Protein AF-A0A3L7VIH3-F1 (afdb_monomer_lite)

Foldseek 3Di:
DALDVQLLVLQLPDPQWDNVQWDTDRPVSDIDTDGNDPVPDDPVVSQVSCCVRVHVVDGPPDDPDPPPD

pLDDT: mean 78.7, std 13.52, range [35.94, 90.69]

Secondary structure (DSSP, 8-state):
--S-HHHHHHHHT-TTEEEEEEEE-TTT--EEEEES-SSS--HHHHHHHHHHHT-TT------------

Radius of gyration: 11.41 Å; chains: 1; bounding box: 24×30×30 Å

Structure (mmCIF, N/CA/C/O backbone):
data_AF-A0A3L7VIH3-F1
#
_entry.id   AF-A0A3L7VIH3-F1
#
loop_
_atom_site.group_PDB
_atom_site.id
_atom_site.type_symbol
_atom_site.label_atom_id
_atom_site.label_alt_id
_atom_site.label_comp_id
_atom_site.label_asym_id
_atom_site.label_entity_id
_atom_site.label_seq_id
_atom_site.pdbx_PDB_ins_code
_atom_site.Cartn_x
_atom_site.Cartn_y
_atom_site.Cartn_z
_atom_site.occupancy
_atom_site.B_iso_or_equiv
_atom_site.auth_seq_id
_atom_site.auth_comp_id
_atom_site.auth_asym_id
_atom_site.auth_atom_id
_atom_site.pdbx_PDB_model_num
ATOM 1 N N . MET A 1 1 ? 8.235 2.604 -18.360 1.00 43.44 1 MET A N 1
ATOM 2 C CA . MET A 1 1 ? 8.035 1.716 -17.189 1.00 43.44 1 MET A CA 1
ATOM 3 C C . MET A 1 1 ? 7.207 2.475 -16.156 1.00 43.44 1 MET A C 1
ATOM 5 O O . MET A 1 1 ? 7.734 3.401 -15.565 1.00 43.44 1 MET A O 1
ATOM 9 N N . GLY A 1 2 ? 5.913 2.170 -16.006 1.00 51.72 2 GLY A N 1
ATOM 10 C CA . GLY A 1 2 ? 5.027 2.850 -15.043 1.00 51.72 2 GLY A CA 1
ATOM 11 C C . GLY A 1 2 ? 5.181 2.318 -13.613 1.00 51.72 2 GLY A C 1
ATOM 12 O O . GLY A 1 2 ? 5.909 1.344 -13.400 1.00 51.72 2 GLY A O 1
ATOM 13 N N . CYS A 1 3 ? 4.485 2.931 -12.645 1.00 62.31 3 CYS A N 1
ATOM 14 C CA . CYS A 1 3 ? 4.326 2.350 -11.309 1.00 62.31 3 CYS A CA 1
ATOM 15 C C . CYS A 1 3 ? 3.842 0.899 -11.476 1.00 62.31 3 CYS A C 1
ATOM 17 O O . CYS A 1 3 ? 2.849 0.642 -12.159 1.00 62.31 3 CYS A O 1
ATOM 19 N N . GLY A 1 4 ? 4.642 -0.060 -11.009 1.00 69.44 4 GLY A N 1
ATOM 20 C CA . GLY A 1 4 ? 4.495 -1.450 -11.430 1.00 69.44 4 GLY A CA 1
ATOM 21 C C . GLY A 1 4 ? 3.207 -2.078 -10.883 1.00 69.44 4 GLY A C 1
ATOM 22 O O . GLY A 1 4 ? 2.816 -1.746 -9.763 1.00 69.44 4 GLY A O 1
ATOM 23 N N . PRO A 1 5 ? 2.604 -3.060 -11.585 1.00 78.31 5 PRO A N 1
ATOM 24 C CA . PRO A 1 5 ? 1.439 -3.816 -11.093 1.00 78.31 5 PRO A CA 1
ATOM 25 C C . PRO A 1 5 ? 1.673 -4.455 -9.712 1.00 78.31 5 PRO A C 1
ATOM 27 O O . PRO A 1 5 ? 0.728 -4.738 -8.977 1.00 78.31 5 PRO A O 1
ATOM 30 N N . LYS A 1 6 ? 2.942 -4.626 -9.323 1.00 83.31 6 LYS A N 1
ATOM 31 C CA . LYS A 1 6 ? 3.341 -5.084 -7.992 1.00 83.31 6 LYS A CA 1
ATOM 32 C C . LYS A 1 6 ? 3.030 -4.079 -6.879 1.00 83.31 6 LYS A C 1
ATOM 34 O O . LYS A 1 6 ? 2.549 -4.494 -5.836 1.00 83.31 6 LYS A O 1
ATOM 39 N N . VAL A 1 7 ? 3.256 -2.776 -7.094 1.00 84.44 7 VAL A N 1
ATOM 40 C CA . VAL A 1 7 ? 2.915 -1.735 -6.101 1.00 84.44 7 VAL A CA 1
ATOM 41 C C . VAL A 1 7 ? 1.404 -1.678 -5.926 1.00 84.44 7 VAL A C 1
ATOM 43 O O . VAL A 1 7 ? 0.920 -1.685 -4.801 1.00 84.44 7 VAL A O 1
ATOM 46 N N . GLN A 1 8 ? 0.655 -1.709 -7.031 1.00 86.00 8 GLN A N 1
ATOM 47 C CA . GLN A 1 8 ? -0.803 -1.754 -6.976 1.00 86.00 8 GLN A CA 1
ATOM 48 C C . GLN A 1 8 ? -1.301 -2.976 -6.194 1.00 86.00 8 GLN A C 1
ATOM 50 O O . GLN A 1 8 ? -2.145 -2.836 -5.315 1.00 86.00 8 GLN A O 1
ATOM 55 N N . SER A 1 9 ? -0.751 -4.161 -6.475 1.00 88.06 9 SER A N 1
ATOM 56 C CA . SER A 1 9 ? -1.115 -5.390 -5.762 1.00 88.06 9 SER A CA 1
ATOM 57 C C . SER A 1 9 ? -0.760 -5.3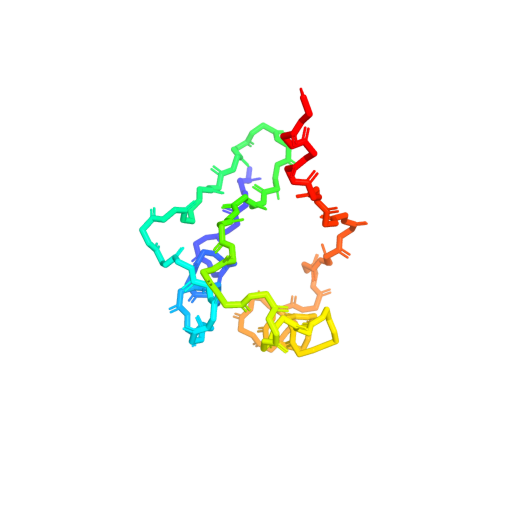10 -4.277 1.00 88.06 9 SER A C 1
ATOM 59 O O . SER A 1 9 ? -1.593 -5.640 -3.444 1.00 88.06 9 SER A O 1
ATOM 61 N N . ALA A 1 10 ? 0.424 -4.791 -3.935 1.00 88.31 10 ALA A N 1
ATOM 62 C CA . ALA A 1 10 ? 0.851 -4.589 -2.553 1.00 88.31 10 ALA A CA 1
ATOM 63 C C . ALA A 1 10 ? -0.135 -3.700 -1.783 1.00 88.31 10 ALA A C 1
ATOM 65 O O . ALA A 1 10 ? -0.617 -4.085 -0.723 1.00 88.31 10 ALA A O 1
ATOM 66 N N . LEU A 1 11 ? -0.503 -2.546 -2.346 1.00 88.25 11 LEU A N 1
ATOM 67 C CA . LEU A 1 11 ? -1.446 -1.613 -1.725 1.00 88.25 11 LEU A CA 1
ATOM 68 C C . LEU A 1 11 ? -2.838 -2.226 -1.532 1.00 88.25 11 LEU A C 1
ATOM 70 O O . LEU A 1 11 ? -3.469 -1.983 -0.509 1.00 88.25 11 LEU A O 1
ATOM 74 N N . LYS A 1 12 ? -3.291 -3.073 -2.463 1.00 89.00 12 LYS A N 1
ATOM 75 C CA . LYS A 1 12 ? -4.570 -3.792 -2.345 1.00 89.00 12 LYS A CA 1
ATOM 76 C C . LYS A 1 12 ? -4.589 -4.846 -1.233 1.00 89.00 12 LYS A C 1
ATOM 78 O O . LYS A 1 12 ? -5.672 -5.208 -0.789 1.00 89.00 12 LYS A O 1
ATOM 83 N N . THR A 1 13 ? -3.429 -5.329 -0.776 1.00 89.25 13 THR A N 1
ATOM 84 C CA . THR A 1 13 ? -3.347 -6.266 0.365 1.00 89.25 13 THR A CA 1
ATOM 85 C C . THR A 1 13 ? -3.452 -5.578 1.726 1.00 89.25 13 THR A C 1
ATOM 87 O O . THR A 1 13 ? -3.614 -6.248 2.742 1.00 89.25 13 THR A O 1
ATOM 90 N N . VAL A 1 14 ? -3.368 -4.246 1.769 1.00 89.50 14 VAL A N 1
ATOM 91 C CA . VAL A 1 14 ? -3.397 -3.491 3.020 1.00 89.50 14 VAL A CA 1
ATOM 92 C C . VAL A 1 14 ? -4.840 -3.276 3.470 1.00 89.50 14 VAL A C 1
ATOM 94 O O . VAL A 1 14 ? -5.614 -2.601 2.797 1.00 89.50 14 VAL A O 1
ATOM 97 N N . GLU A 1 15 ? -5.194 -3.794 4.647 1.00 90.69 15 GLU A N 1
ATOM 98 C CA . GLU A 1 15 ? -6.581 -3.799 5.136 1.00 90.69 15 GLU A CA 1
ATOM 99 C C . GLU A 1 15 ? -7.205 -2.407 5.291 1.00 90.69 15 GLU A C 1
ATOM 101 O O . GLU A 1 15 ? -8.414 -2.272 5.137 1.00 90.69 15 GLU A O 1
ATOM 106 N N . TRP A 1 16 ? -6.402 -1.390 5.613 1.00 90.06 16 TRP A N 1
ATOM 107 C CA . TRP A 1 16 ? -6.828 -0.015 5.896 1.00 90.06 16 TRP A CA 1
ATOM 108 C C . TRP A 1 16 ? -6.719 0.905 4.676 1.00 90.06 16 TRP A C 1
ATOM 110 O O . TRP A 1 16 ? -7.068 2.086 4.752 1.00 90.06 16 TRP A O 1
ATOM 120 N N . ILE A 1 17 ? -6.264 0.363 3.544 1.00 89.88 17 ILE A N 1
ATOM 121 C CA . ILE A 1 17 ? -6.320 1.017 2.241 1.00 89.88 17 ILE A CA 1
ATOM 122 C C . ILE A 1 17 ? -7.640 0.645 1.572 1.00 89.88 17 ILE A C 1
ATOM 124 O O . ILE A 1 17 ? -8.120 -0.486 1.656 1.00 89.88 17 ILE A O 1
ATOM 128 N N . ASP A 1 18 ? -8.240 1.627 0.916 1.00 90.56 18 ASP A N 1
ATOM 129 C CA . ASP A 1 18 ? -9.317 1.384 -0.023 1.00 90.56 18 ASP A CA 1
ATOM 130 C C . ASP A 1 18 ? -8.724 0.869 -1.341 1.00 90.56 18 ASP A C 1
ATOM 132 O O . ASP A 1 18 ? -8.019 1.590 -2.053 1.00 90.56 18 ASP A O 1
ATOM 136 N N . SER A 1 19 ? -8.940 -0.417 -1.616 1.00 88.94 19 SER A N 1
ATOM 137 C CA . SER A 1 19 ? -8.338 -1.132 -2.745 1.00 88.94 19 SER A CA 1
ATOM 138 C C . SER A 1 19 ? -8.870 -0.668 -4.103 1.00 88.94 19 SER A C 1
ATOM 140 O O . SER A 1 19 ? -8.153 -0.793 -5.102 1.00 88.94 19 SER A O 1
ATOM 142 N N . ASP A 1 20 ? -10.088 -0.125 -4.137 1.00 88.88 20 ASP A N 1
ATOM 143 C CA . ASP A 1 20 ? -10.723 0.428 -5.334 1.00 88.88 20 ASP A CA 1
ATOM 144 C C . ASP A 1 20 ? -10.120 1.794 -5.704 1.00 88.88 20 ASP A C 1
ATOM 146 O O . ASP A 1 20 ? -9.815 2.067 -6.863 1.00 88.88 20 ASP A O 1
ATOM 150 N N . SER A 1 21 ? -9.777 2.600 -4.696 1.00 89.00 21 SER A N 1
ATOM 151 C CA . SER A 1 21 ? -9.109 3.890 -4.863 1.00 89.00 21 SER A CA 1
ATOM 152 C C . SER A 1 21 ? -7.635 3.803 -5.304 1.00 89.00 21 SER A C 1
ATOM 154 O O . SER A 1 21 ? -7.015 4.849 -5.528 1.00 89.00 21 SER A O 1
ATOM 156 N N . VAL A 1 22 ? -7.031 2.612 -5.411 1.00 88.00 22 VAL A N 1
ATOM 157 C CA . VAL A 1 22 ? -5.609 2.466 -5.773 1.00 88.00 22 VAL A CA 1
ATOM 158 C C . VAL A 1 22 ? -5.384 2.735 -7.263 1.00 88.00 22 VAL A C 1
ATOM 160 O O . VAL A 1 22 ? -5.609 1.876 -8.122 1.00 88.00 22 VAL A O 1
ATOM 163 N N . GLN A 1 23 ? -4.815 3.900 -7.561 1.00 85.88 23 GLN A N 1
ATOM 164 C CA . GLN A 1 23 ? -4.451 4.336 -8.903 1.00 85.88 23 GLN A CA 1
ATOM 165 C C . GLN A 1 23 ? -2.936 4.459 -9.056 1.00 85.88 23 GLN A C 1
ATOM 167 O O . GLN A 1 23 ? -2.242 5.016 -8.210 1.00 85.88 23 GLN A O 1
ATOM 172 N N . CYS A 1 24 ? -2.407 3.951 -10.163 1.00 83.62 24 CYS A N 1
ATOM 173 C CA . CYS A 1 24 ? -0.992 4.052 -10.500 1.00 83.62 24 CYS A CA 1
ATOM 174 C C . CYS A 1 24 ? -0.805 5.0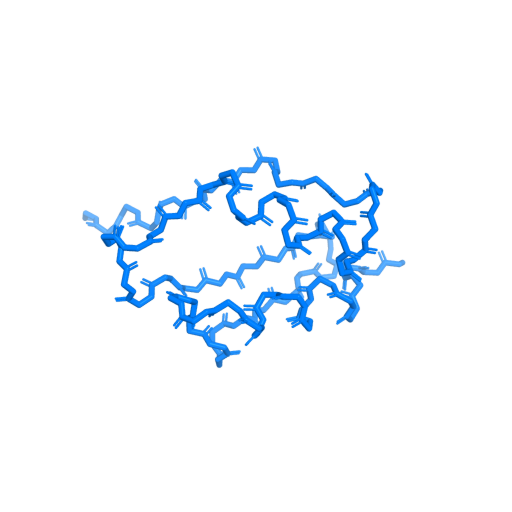77 -11.614 1.00 83.62 24 CYS A C 1
ATOM 176 O O . CYS A 1 24 ? -1.293 4.883 -12.727 1.00 83.62 24 CYS A O 1
ATOM 178 N N . ASP A 1 25 ? -0.057 6.135 -11.328 1.00 80.19 25 ASP A N 1
ATOM 179 C CA . ASP A 1 25 ? 0.279 7.147 -12.310 1.00 80.19 25 ASP A CA 1
ATOM 180 C C . ASP A 1 25 ? 1.458 6.680 -13.174 1.00 80.19 25 ASP A C 1
ATOM 182 O O . ASP A 1 25 ? 2.535 6.305 -12.689 1.00 80.19 25 ASP A O 1
ATOM 186 N N . ARG A 1 26 ? 1.242 6.655 -14.493 1.00 70.81 26 ARG A N 1
ATOM 187 C CA . ARG A 1 26 ? 2.259 6.201 -15.451 1.00 70.81 26 ARG A CA 1
ATOM 188 C C . ARG A 1 26 ? 3.321 7.263 -15.733 1.00 70.81 26 ARG A C 1
ATOM 190 O O . ARG A 1 26 ? 4.426 6.872 -16.099 1.00 70.81 26 ARG A O 1
ATOM 197 N N . GLY A 1 27 ? 3.005 8.550 -15.561 1.00 73.31 27 GLY A N 1
ATOM 198 C CA . GLY A 1 27 ? 3.918 9.660 -15.850 1.00 73.31 27 GLY A CA 1
ATOM 199 C C . GLY A 1 27 ? 4.949 9.886 -14.746 1.00 73.31 27 GLY A C 1
ATOM 200 O O . GLY A 1 27 ? 6.134 10.027 -15.017 1.00 73.31 27 GLY A O 1
ATOM 201 N N . THR A 1 28 ? 4.508 9.846 -13.494 1.00 72.56 28 THR A N 1
ATOM 202 C CA . THR A 1 28 ? 5.328 10.103 -12.299 1.00 72.56 28 THR A CA 1
ATOM 203 C C . THR A 1 28 ? 5.810 8.828 -11.610 1.00 72.56 28 THR A C 1
ATOM 205 O O . THR A 1 28 ? 6.510 8.899 -10.604 1.00 72.56 28 THR A O 1
ATOM 208 N N . GLN A 1 29 ? 5.415 7.653 -12.118 1.00 75.25 29 GLN A N 1
ATOM 209 C CA . GLN A 1 29 ? 5.704 6.344 -11.518 1.00 75.25 29 GLN A CA 1
ATOM 210 C C . GLN A 1 29 ? 5.233 6.215 -10.057 1.00 75.25 29 GLN A C 1
ATOM 212 O O . GLN A 1 29 ? 5.711 5.351 -9.318 1.00 75.25 29 GLN A O 1
ATOM 217 N N . SER A 1 30 ? 4.269 7.038 -9.645 1.00 78.38 30 SER A N 1
ATOM 218 C CA . SER A 1 30 ? 3.748 7.072 -8.282 1.00 78.38 30 SER A CA 1
ATOM 219 C C . SER A 1 30 ? 2.407 6.341 -8.180 1.00 78.38 30 SER A C 1
ATOM 221 O O . SER A 1 30 ? 1.694 6.176 -9.168 1.00 78.38 30 SER A O 1
ATOM 223 N N . ALA A 1 31 ? 2.075 5.841 -6.989 1.00 82.25 31 ALA A N 1
ATOM 224 C CA . ALA A 1 31 ? 0.766 5.260 -6.703 1.00 82.25 31 ALA A CA 1
ATOM 225 C C . ALA A 1 31 ? 0.010 6.156 -5.723 1.00 82.25 31 ALA A C 1
ATOM 227 O O . ALA A 1 31 ? 0.579 6.636 -4.741 1.00 82.25 31 ALA A O 1
ATOM 228 N N . ARG A 1 32 ? -1.276 6.357 -5.991 1.00 84.44 32 ARG A N 1
ATOM 229 C CA . ARG A 1 32 ? -2.213 7.106 -5.164 1.00 84.44 32 ARG A CA 1
ATOM 230 C C . ARG A 1 32 ? -3.273 6.145 -4.650 1.00 84.44 32 ARG A C 1
ATOM 232 O O . ARG A 1 32 ? -3.720 5.270 -5.381 1.00 84.44 32 ARG A O 1
ATOM 239 N N . PHE A 1 33 ? -3.638 6.278 -3.386 1.00 87.38 33 PHE A N 1
ATOM 240 C CA . PHE A 1 33 ? -4.627 5.426 -2.741 1.00 87.38 33 PHE A CA 1
ATOM 241 C C . PHE A 1 33 ? -5.278 6.192 -1.596 1.00 87.38 33 PHE A C 1
ATOM 243 O O . PHE A 1 33 ? -4.669 7.105 -1.029 1.00 87.38 33 PHE A O 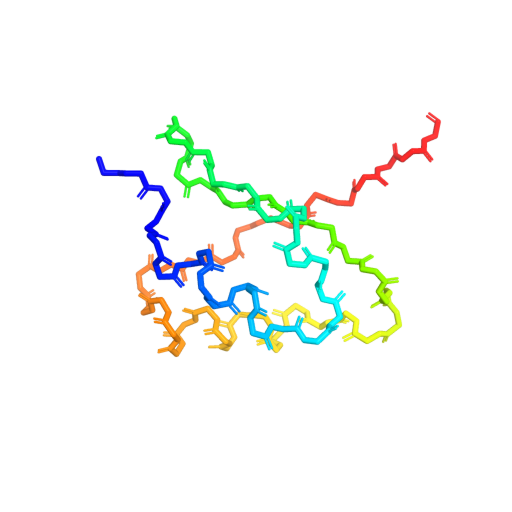1
ATOM 250 N N . THR A 1 34 ? -6.495 5.798 -1.244 1.00 88.25 34 THR A N 1
ATOM 251 C CA . THR A 1 34 ? -7.216 6.367 -0.107 1.00 88.25 34 THR A CA 1
ATOM 252 C C . THR A 1 34 ? -7.077 5.451 1.098 1.00 88.25 34 THR A C 1
ATOM 254 O O . THR A 1 34 ? -7.111 4.228 0.986 1.00 88.25 34 THR A O 1
ATOM 257 N N . VAL A 1 35 ? -6.895 6.049 2.270 1.00 88.06 35 VAL A N 1
ATOM 258 C CA . VAL A 1 35 ? -6.874 5.338 3.547 1.00 88.06 35 VAL A CA 1
ATOM 259 C C . VAL A 1 35 ? -8.271 5.434 4.144 1.00 88.06 35 VAL A C 1
ATOM 261 O O . VAL A 1 35 ? -8.677 6.520 4.559 1.00 88.06 35 VAL A O 1
ATOM 264 N N . LYS A 1 36 ? -9.000 4.315 4.179 1.00 88.69 36 LYS A N 1
ATOM 265 C CA . LYS A 1 36 ? -10.345 4.264 4.773 1.00 88.69 36 LYS A CA 1
ATOM 266 C C . LYS A 1 36 ? -10.299 4.318 6.299 1.00 88.69 36 LYS A C 1
ATOM 268 O O . LYS A 1 36 ? -11.174 4.914 6.913 1.00 88.69 36 LYS A O 1
ATOM 273 N N . ASP A 1 37 ? -9.246 3.763 6.900 1.00 85.94 37 ASP A N 1
ATOM 274 C CA . ASP A 1 37 ? -9.053 3.755 8.350 1.00 85.94 37 ASP A CA 1
ATOM 275 C C . ASP A 1 37 ? -7.735 4.446 8.720 1.00 85.94 37 ASP A C 1
ATOM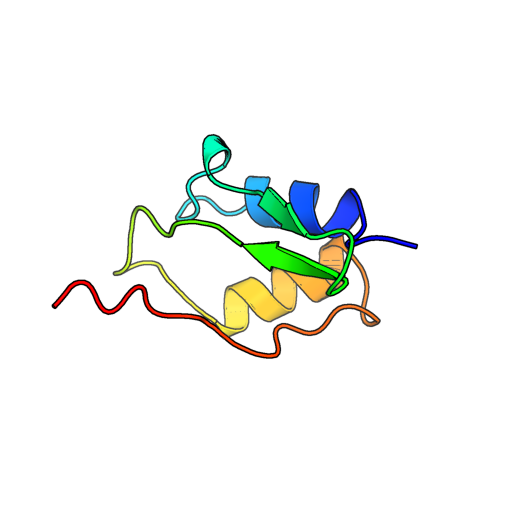 277 O O . ASP A 1 37 ? -6.651 3.858 8.695 1.00 85.94 37 ASP A O 1
ATOM 281 N N . LYS A 1 38 ? -7.823 5.749 9.014 1.00 83.38 38 LYS A N 1
ATOM 282 C CA . LYS A 1 38 ? -6.650 6.580 9.335 1.00 83.38 38 LYS A CA 1
ATOM 283 C C . LYS A 1 38 ? -6.023 6.218 10.684 1.00 83.38 38 LYS A C 1
ATOM 285 O O . LYS A 1 38 ? -4.855 6.533 10.886 1.00 83.38 38 LYS A O 1
ATOM 290 N N . SER A 1 39 ? -6.762 5.559 11.576 1.00 86.44 39 SER A N 1
ATOM 291 C CA . SER A 1 39 ? -6.260 5.113 12.882 1.00 86.44 39 SER A CA 1
ATOM 292 C C . SER A 1 39 ? -5.336 3.905 12.746 1.00 86.44 39 SER A C 1
ATOM 294 O O . SER A 1 39 ? -4.384 3.768 13.509 1.00 86.44 39 SER A O 1
ATOM 296 N N . LYS A 1 40 ? -5.580 3.054 11.742 1.00 85.38 40 LYS A N 1
ATOM 297 C CA . LYS A 1 40 ? -4.710 1.922 11.390 1.00 85.38 40 LYS A CA 1
ATOM 298 C C . LYS A 1 40 ? -3.575 2.278 10.427 1.00 85.38 40 LYS A C 1
ATOM 300 O O . LYS A 1 40 ? -2.711 1.441 10.162 1.00 85.38 40 LYS A O 1
ATOM 305 N N . PHE A 1 41 ? -3.559 3.502 9.899 1.00 86.94 41 PHE A N 1
ATOM 306 C CA . PHE A 1 41 ? -2.512 3.956 8.994 1.00 86.94 41 PHE A CA 1
ATOM 307 C C . PHE A 1 41 ? -1.135 3.879 9.655 1.00 86.94 41 PHE A C 1
ATOM 309 O O . PHE A 1 41 ? -0.870 4.545 10.654 1.00 86.94 41 PHE A O 1
ATOM 316 N N . SER A 1 42 ? -0.221 3.137 9.033 1.00 87.50 42 SER A N 1
ATOM 317 C CA . SER A 1 42 ? 1.182 3.119 9.433 1.00 87.50 42 SER A CA 1
ATOM 318 C C . SER A 1 42 ? 2.084 3.215 8.213 1.00 87.50 42 SER A C 1
ATOM 320 O O . SER A 1 42 ? 2.107 2.336 7.349 1.00 87.50 42 SER A O 1
ATOM 322 N N . LEU A 1 43 ? 2.861 4.299 8.157 1.00 83.88 43 LEU A N 1
ATOM 323 C CA . LEU A 1 43 ? 3.831 4.530 7.091 1.00 83.88 43 LEU A CA 1
ATOM 324 C C . LEU A 1 43 ? 4.936 3.465 7.092 1.00 83.88 43 LEU A C 1
ATOM 326 O O . LEU A 1 43 ? 5.416 3.079 6.030 1.00 83.88 43 LEU A O 1
ATOM 330 N N . GLU A 1 44 ? 5.339 2.981 8.265 1.00 87.50 44 GLU A N 1
ATOM 331 C CA . GLU A 1 44 ? 6.350 1.928 8.385 1.00 87.50 44 GLU A CA 1
ATOM 332 C C . GLU A 1 44 ? 5.826 0.583 7.887 1.00 87.50 44 GLU A C 1
ATOM 334 O O . GLU A 1 44 ? 6.506 -0.079 7.102 1.00 87.50 44 GLU A O 1
ATOM 339 N N . ALA A 1 45 ? 4.599 0.212 8.271 1.00 86.62 45 ALA A N 1
ATOM 340 C CA . ALA A 1 45 ? 3.951 -0.995 7.762 1.00 86.62 45 ALA A CA 1
ATOM 341 C C . ALA A 1 45 ? 3.795 -0.929 6.237 1.00 86.62 45 ALA A C 1
ATOM 343 O O . ALA A 1 45 ? 4.128 -1.880 5.537 1.00 86.62 45 ALA A O 1
ATOM 344 N N . LEU A 1 46 ? 3.385 0.227 5.708 1.00 86.44 46 LEU A N 1
ATOM 345 C CA . LEU A 1 46 ? 3.278 0.448 4.269 1.00 86.44 46 LEU A CA 1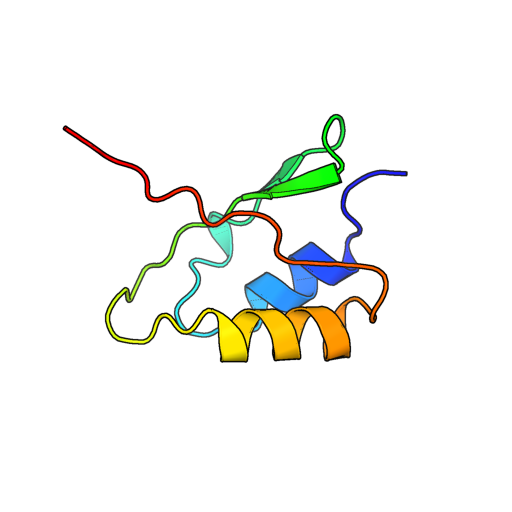
ATOM 346 C C . LEU A 1 46 ? 4.621 0.285 3.552 1.00 86.44 46 LEU A C 1
ATOM 348 O O . LEU A 1 46 ? 4.694 -0.394 2.532 1.00 86.44 46 LEU A O 1
ATOM 352 N N . LYS A 1 47 ? 5.688 0.897 4.082 1.00 86.62 47 LYS A N 1
ATOM 353 C CA . LYS A 1 47 ? 7.042 0.777 3.526 1.00 86.62 47 LYS A CA 1
ATOM 354 C C . LYS A 1 47 ? 7.502 -0.679 3.500 1.00 86.62 47 LYS A C 1
ATOM 356 O O . LYS A 1 47 ? 8.047 -1.096 2.484 1.00 86.62 47 LYS A O 1
ATOM 361 N N . LYS A 1 48 ? 7.249 -1.444 4.570 1.00 88.00 48 LYS A N 1
ATOM 362 C CA . LYS A 1 48 ? 7.559 -2.881 4.625 1.00 88.00 48 LYS A CA 1
ATOM 363 C C . LYS A 1 48 ? 6.787 -3.663 3.568 1.00 88.00 48 LYS A C 1
ATOM 365 O O . LYS A 1 48 ? 7.411 -4.302 2.734 1.00 88.00 48 LYS A O 1
ATOM 370 N N . ILE A 1 49 ? 5.465 -3.506 3.511 1.00 88.00 49 ILE A N 1
ATOM 371 C CA . ILE A 1 49 ? 4.609 -4.210 2.543 1.00 88.00 49 ILE A CA 1
ATOM 372 C C . ILE A 1 49 ? 5.034 -3.899 1.104 1.00 88.00 49 ILE A C 1
ATOM 374 O O . ILE A 1 49 ? 5.158 -4.805 0.286 1.00 88.00 49 ILE A O 1
ATOM 378 N N . VAL A 1 50 ? 5.304 -2.632 0.781 1.00 85.50 50 VAL A N 1
ATOM 379 C CA . VAL A 1 50 ? 5.769 -2.240 -0.558 1.00 85.50 50 VAL A CA 1
ATOM 380 C C . VAL A 1 50 ? 7.163 -2.807 -0.849 1.00 85.50 50 VAL A C 1
ATOM 382 O O . VAL A 1 50 ? 7.382 -3.316 -1.947 1.00 85.50 50 VAL A O 1
ATOM 385 N N . ALA A 1 51 ? 8.091 -2.778 0.109 1.00 86.31 51 ALA A N 1
ATOM 386 C CA . ALA A 1 51 ? 9.427 -3.345 -0.072 1.00 86.31 51 ALA A CA 1
ATOM 387 C C . ALA A 1 51 ? 9.397 -4.873 -0.254 1.00 86.31 51 ALA A C 1
ATOM 389 O O . ALA A 1 51 ? 10.106 -5.385 -1.118 1.00 86.31 51 ALA A O 1
ATOM 390 N N . GLU A 1 52 ? 8.559 -5.583 0.503 1.00 87.56 52 GLU A N 1
ATOM 391 C CA . GLU A 1 52 ? 8.404 -7.041 0.435 1.00 87.56 52 GLU A CA 1
ATOM 392 C C . GLU A 1 52 ? 7.667 -7.487 -0.838 1.00 87.56 52 GLU A C 1
ATOM 394 O O . GLU A 1 52 ? 8.131 -8.382 -1.539 1.00 87.56 52 GLU A O 1
ATOM 399 N N . GLN A 1 53 ? 6.553 -6.834 -1.186 1.00 85.12 53 GLN A N 1
ATOM 400 C CA . GLN A 1 53 ? 5.691 -7.247 -2.303 1.00 85.12 53 GLN A CA 1
ATOM 401 C C . GLN A 1 53 ? 6.128 -6.661 -3.653 1.00 85.12 53 GLN A C 1
ATOM 403 O O . GLN A 1 53 ? 6.123 -7.339 -4.685 1.00 85.12 53 GLN A O 1
ATOM 408 N N . ALA A 1 54 ? 6.482 -5.373 -3.687 1.00 81.56 54 ALA A N 1
ATOM 409 C CA . ALA A 1 54 ? 6.890 -4.703 -4.919 1.00 81.56 54 ALA A CA 1
ATOM 410 C C . ALA A 1 54 ? 8.400 -4.807 -5.164 1.00 81.56 54 ALA A C 1
ATOM 412 O O . ALA A 1 54 ? 8.838 -4.859 -6.321 1.00 81.56 54 ALA A O 1
ATOM 413 N N . GLY A 1 55 ? 9.184 -4.901 -4.093 1.00 80.00 55 GLY A N 1
ATOM 414 C CA . GLY A 1 55 ? 10.638 -4.995 -4.110 1.00 80.00 55 GLY A CA 1
ATOM 415 C C . GLY A 1 55 ? 11.312 -3.710 -3.614 1.00 80.00 55 GLY A C 1
ATOM 416 O O . GLY A 1 55 ? 10.726 -2.627 -3.687 1.00 80.00 55 GLY A O 1
ATOM 417 N N . PRO A 1 56 ? 12.590 -3.788 -3.200 1.00 76.06 56 PRO A N 1
ATOM 418 C CA . PRO A 1 56 ? 13.309 -2.693 -2.533 1.00 76.06 56 PRO A CA 1
ATOM 419 C C . PRO A 1 56 ? 13.551 -1.464 -3.423 1.00 76.06 56 PRO A C 1
ATOM 421 O O . PRO A 1 56 ? 13.919 -0.399 -2.935 1.00 76.06 56 PRO A O 1
ATOM 424 N N . LYS A 1 57 ? 13.331 -1.594 -4.737 1.00 75.50 57 LYS A N 1
ATOM 425 C CA . LYS A 1 57 ? 13.421 -0.490 -5.701 1.00 75.50 57 LYS A CA 1
ATOM 426 C C . LYS A 1 57 ? 12.271 0.519 -5.593 1.00 75.50 57 LYS A C 1
ATOM 428 O O . LYS A 1 57 ? 12.361 1.591 -6.181 1.00 75.50 57 LYS A O 1
ATOM 433 N N . TYR A 1 58 ? 11.184 0.172 -4.903 1.00 74.81 58 TYR A N 1
ATOM 434 C CA . TYR A 1 58 ? 10.040 1.056 -4.702 1.00 74.81 58 TYR A CA 1
ATOM 435 C C . TYR A 1 58 ? 10.122 1.691 -3.317 1.00 74.81 58 TYR A C 1
ATOM 437 O O . TYR A 1 58 ? 10.169 0.993 -2.308 1.00 74.81 58 TYR A O 1
ATOM 445 N N . GLN A 1 59 ? 10.122 3.022 -3.269 1.00 69.81 59 GLN A N 1
ATOM 446 C CA . GLN A 1 59 ? 10.147 3.776 -2.021 1.00 69.81 59 GLN A CA 1
ATOM 447 C C . GLN A 1 59 ? 8.888 4.625 -1.883 1.00 69.81 59 GLN A C 1
ATOM 449 O O . GLN A 1 59 ? 8.421 5.249 -2.835 1.00 69.81 59 GLN A O 1
ATOM 454 N N . VAL A 1 60 ? 8.348 4.668 -0.666 1.00 73.19 60 VAL A N 1
ATOM 455 C CA . VAL A 1 60 ? 7.256 5.580 -0.320 1.00 73.19 60 VAL A CA 1
ATOM 456 C C . VAL A 1 60 ? 7.866 6.954 -0.043 1.00 73.19 60 VAL A C 1
ATOM 458 O O . VAL A 1 60 ? 8.320 7.219 1.069 1.00 73.19 60 VAL A O 1
ATOM 461 N N . SER A 1 61 ? 7.915 7.810 -1.067 1.00 66.06 61 SER A N 1
ATOM 462 C CA . SER A 1 61 ? 8.551 9.133 -0.970 1.00 66.06 61 SER A CA 1
ATOM 463 C C . SER A 1 61 ? 7.667 10.189 -0.308 1.00 66.06 61 SER A C 1
ATOM 465 O O . SER A 1 61 ? 8.181 11.080 0.363 1.00 66.06 61 SER A O 1
ATOM 467 N N . LYS A 1 62 ? 6.341 10.126 -0.490 1.00 65.81 62 LYS A N 1
ATOM 468 C CA . LYS A 1 62 ? 5.429 11.148 0.036 1.00 65.81 62 LYS A CA 1
ATOM 469 C C . LYS A 1 62 ? 4.036 10.582 0.277 1.00 65.81 62 LYS A C 1
ATOM 471 O O . LYS A 1 62 ? 3.463 9.947 -0.602 1.00 65.81 62 LYS A O 1
ATOM 476 N N . VAL A 1 63 ? 3.484 10.852 1.456 1.00 66.56 63 VAL A N 1
ATOM 477 C CA . VAL A 1 63 ? 2.061 10.648 1.747 1.00 66.56 63 VAL A CA 1
ATOM 478 C C . VAL A 1 63 ? 1.385 11.990 1.529 1.00 66.56 63 VAL A C 1
ATOM 480 O O . VAL A 1 63 ? 1.582 12.924 2.305 1.00 66.56 63 VAL A O 1
ATOM 483 N N . LEU A 1 64 ? 0.632 12.109 0.439 1.00 64.88 64 LEU A N 1
ATOM 484 C CA . LEU A 1 64 ? -0.222 13.268 0.222 1.00 64.88 64 LEU A CA 1
ATOM 485 C C . LEU A 1 64 ? -1.439 13.089 1.132 1.00 64.88 64 LEU A C 1
ATOM 487 O O . LEU A 1 64 ? -2.343 12.323 0.809 1.00 64.88 64 LEU A O 1
ATOM 491 N N . LYS A 1 65 ? -1.445 13.746 2.298 1.00 56.66 65 LYS A N 1
ATOM 492 C CA . LYS A 1 65 ? -2.706 13.967 3.009 1.00 56.66 65 LYS A CA 1
ATOM 493 C C . LYS A 1 65 ? -3.562 14.809 2.071 1.00 56.66 65 LYS A C 1
ATOM 495 O O . LYS A 1 65 ? -3.148 15.911 1.722 1.00 56.66 65 LYS A O 1
ATOM 500 N N . ASP A 1 66 ? -4.704 14.275 1.647 1.00 53.19 66 ASP A N 1
ATOM 501 C CA . ASP A 1 66 ? -5.766 15.096 1.076 1.00 53.19 66 ASP A CA 1
ATOM 502 C C . ASP A 1 66 ? -6.151 16.094 2.172 1.00 53.19 66 ASP A C 1
ATOM 504 O O . ASP A 1 66 ? -6.791 15.750 3.169 1.00 53.19 66 ASP A O 1
ATOM 508 N N . GLN A 1 67 ? -5.580 17.291 2.079 1.00 40.28 67 GLN A N 1
ATOM 509 C CA . GLN A 1 67 ? -5.943 18.427 2.899 1.00 40.28 67 GLN A CA 1
ATOM 510 C C . GLN A 1 67 ? -7.205 18.977 2.236 1.00 40.28 67 GLN A C 1
ATOM 512 O O . GLN A 1 67 ? -7.147 19.921 1.459 1.00 40.28 67 GLN A O 1
ATOM 517 N N . GLN A 1 68 ? -8.328 18.293 2.456 1.00 36.78 68 GLN A N 1
ATOM 518 C CA . GLN A 1 68 ? -9.643 18.877 2.234 1.00 36.78 68 GLN A CA 1
ATOM 519 C C . GLN A 1 68 ? -9.809 19.957 3.303 1.00 36.78 68 GLN A C 1
ATOM 521 O O . GLN A 1 68 ? -10.061 19.657 4.472 1.00 36.78 68 GLN A O 1
ATOM 526 N N . GLY A 1 69 ? -9.526 21.191 2.898 1.00 35.94 69 GLY A N 1
ATOM 527 C CA . GLY A 1 69 ? -9.904 22.430 3.560 1.00 35.94 69 GLY A CA 1
ATOM 528 C C . GLY A 1 69 ? -10.677 23.267 2.560 1.00 35.94 69 GLY A C 1
ATOM 529 O O . GLY A 1 69 ? -10.248 23.278 1.383 1.00 35.94 69 GLY A O 1
#

Sequence (69 aa):
MGCGPKVQSALKTVEWIDSDS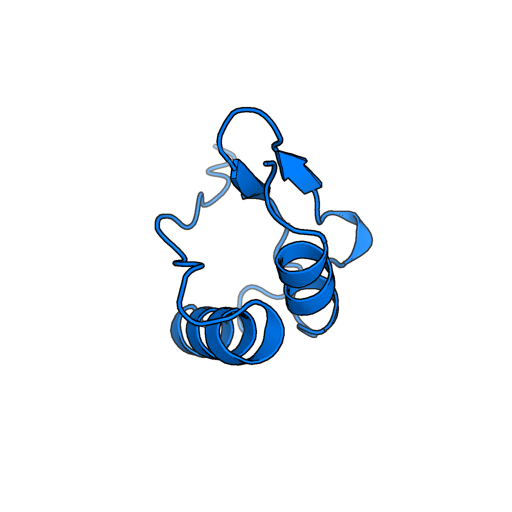VQCDRGTQSARFTVKDKSKFSLEALKKIVAEQAGPKYQVSKVLKDQQG